Protein AF-A0A3D0ZJN9-F1 (afdb_monomer)

Radius of gyration: 14.79 Å; Cα contacts (8 Å, |Δi|>4): 183; chains: 1; bounding box: 34×34×37 Å

Sequence (118 aa):
SGTGKTSAVAVDLVPGRIGEDAAALAIVR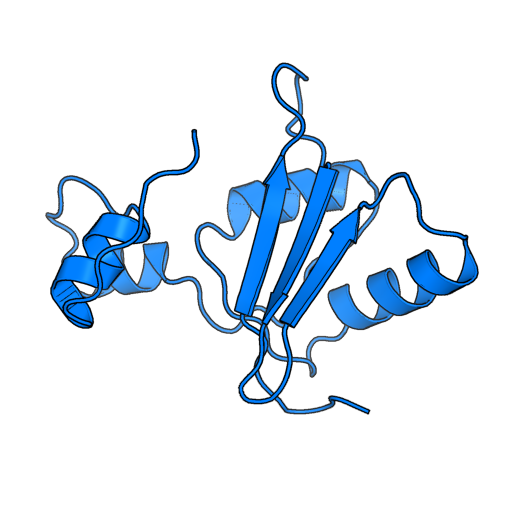DDAAVYIDLAAQDAAAENVLADWLRDENSPKVMHGYKAALKALSGRGLGLEGVVDDTSISGYLIEPDRRTYELAELAQHHLNVAVSPET

Secondary structure (DSSP, 8-state):
--TT--EEEEEEEPTT-TT--EEEEEEE-SS-EEEEETTS--HHHHHHHHHHHH-TTS-EEES-HHHHHHHHHHTT-----EEEEHHHHHHHH-TT-S---HHHHHHHHH----PPP-

pLDDT: mean 91.38, std 11.63, range [42.78, 98.38]

Structure (mmCIF, N/CA/C/O backbone):
data_AF-A0A3D0ZJN9-F1
#
_entry.id   AF-A0A3D0ZJN9-F1
#
loop_
_atom_site.group_PDB
_atom_site.id
_atom_site.type_symbol
_atom_site.label_atom_id
_atom_site.label_alt_id
_atom_site.label_comp_id
_atom_site.label_asym_id
_atom_site.label_entity_id
_atom_site.label_seq_id
_atom_site.pdbx_PDB_ins_code
_atom_site.Cartn_x
_atom_site.Cartn_y
_atom_site.Cartn_z
_atom_site.occupancy
_atom_site.B_iso_or_equiv
_atom_site.auth_seq_id
_atom_site.auth_comp_id
_atom_site.auth_asym_id
_atom_site.auth_atom_id
_atom_site.pdbx_PDB_model_num
ATOM 1 N N . SER A 1 1 ? -16.630 -9.052 7.271 1.00 52.12 1 SER A N 1
ATOM 2 C CA . SER A 1 1 ? -15.424 -9.667 7.858 1.00 52.12 1 SER A CA 1
ATOM 3 C C . SER A 1 1 ? -14.517 -10.078 6.713 1.00 52.12 1 SER A C 1
ATOM 5 O O . SER A 1 1 ? -14.988 -10.754 5.810 1.00 52.12 1 SER A O 1
ATOM 7 N N . GLY A 1 2 ? -13.294 -9.549 6.674 1.00 57.25 2 GLY A N 1
ATOM 8 C CA . GLY A 1 2 ? -12.371 -9.630 5.537 1.00 57.25 2 GLY A CA 1
ATOM 9 C C . GLY A 1 2 ? -11.107 -10.441 5.796 1.00 57.25 2 GLY A C 1
ATOM 10 O O . GLY A 1 2 ? -10.133 -10.281 5.066 1.00 57.25 2 GLY A O 1
ATOM 11 N N . THR A 1 3 ? -11.100 -11.210 6.879 1.00 64.62 3 THR A N 1
ATOM 12 C CA . THR A 1 3 ? -9.929 -11.915 7.395 1.00 64.62 3 THR A CA 1
ATOM 13 C C . THR A 1 3 ? -9.433 -12.934 6.367 1.00 64.62 3 THR A C 1
ATOM 15 O O . THR A 1 3 ? -10.226 -13.706 5.830 1.00 64.62 3 THR A O 1
ATOM 18 N N . GLY A 1 4 ? -8.134 -12.906 6.059 1.00 70.75 4 GLY A N 1
ATOM 19 C CA . GLY A 1 4 ? -7.497 -13.804 5.089 1.00 70.75 4 GLY A CA 1
ATOM 20 C C . GLY A 1 4 ? -7.619 -13.415 3.608 1.00 70.75 4 GLY A C 1
ATOM 21 O O . GLY A 1 4 ? -6.955 -14.036 2.783 1.00 70.75 4 GLY A O 1
ATOM 22 N N . LYS A 1 5 ? -8.407 -12.390 3.240 1.00 85.50 5 LYS A N 1
ATOM 23 C CA . LYS A 1 5 ? -8.411 -11.852 1.867 1.00 85.50 5 LYS A CA 1
ATOM 24 C C . LYS A 1 5 ? -7.327 -10.784 1.700 1.00 85.50 5 LYS A C 1
ATOM 26 O O . LYS A 1 5 ? -7.326 -9.785 2.425 1.00 85.50 5 LYS A O 1
ATOM 31 N N . THR A 1 6 ? -6.463 -10.958 0.702 1.00 95.31 6 THR A N 1
ATOM 32 C CA . THR A 1 6 ? -5.452 -9.960 0.331 1.00 95.31 6 THR A CA 1
ATOM 33 C C . THR A 1 6 ? -6.107 -8.680 -0.161 1.00 95.31 6 THR A C 1
ATOM 35 O O . THR A 1 6 ? -7.026 -8.717 -0.977 1.00 95.31 6 THR A O 1
ATOM 38 N N . SER A 1 7 ? -5.636 -7.546 0.352 1.00 97.56 7 SER A N 1
ATOM 39 C CA . SER A 1 7 ? -6.106 -6.220 -0.050 1.00 97.56 7 SER A CA 1
ATOM 40 C C . SER A 1 7 ? -4.967 -5.456 -0.715 1.00 97.56 7 SER A C 1
ATOM 42 O O . SER A 1 7 ? -3.878 -5.378 -0.149 1.00 97.56 7 SER A O 1
ATOM 44 N N . ALA A 1 8 ? -5.207 -4.882 -1.890 1.00 97.94 8 ALA A N 1
ATOM 45 C CA . ALA A 1 8 ? -4.307 -3.883 -2.448 1.00 97.94 8 ALA A CA 1
ATOM 46 C C . ALA A 1 8 ? -4.552 -2.550 -1.728 1.00 97.94 8 ALA A C 1
ATOM 48 O O . ALA A 1 8 ? -5.706 -2.157 -1.545 1.00 97.94 8 ALA A O 1
ATOM 49 N N . VAL A 1 9 ? -3.485 -1.885 -1.288 1.00 97.94 9 VAL A N 1
ATOM 50 C CA . VAL A 1 9 ? -3.556 -0.644 -0.510 1.00 97.94 9 VAL A CA 1
ATOM 51 C C . VAL A 1 9 ? -2.675 0.422 -1.145 1.00 97.94 9 VAL A C 1
ATOM 53 O O . VAL A 1 9 ? -1.485 0.194 -1.364 1.00 97.94 9 VAL A O 1
ATOM 56 N N . ALA A 1 10 ? -3.256 1.593 -1.389 1.00 96.81 10 ALA A N 1
ATOM 57 C CA . ALA A 1 10 ? -2.535 2.809 -1.748 1.00 96.81 10 ALA A CA 1
ATOM 58 C C . ALA A 1 10 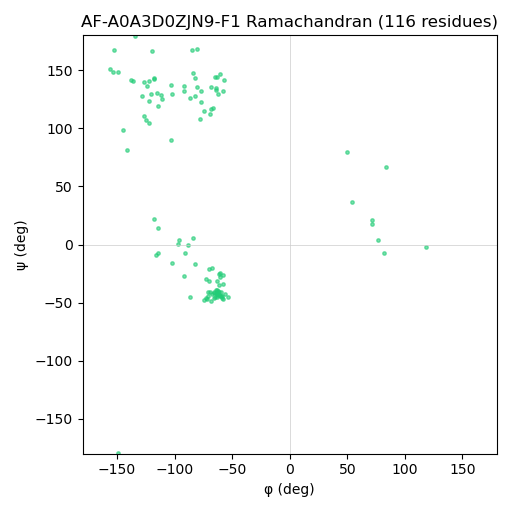? -2.772 3.879 -0.675 1.00 96.81 10 ALA A C 1
ATOM 60 O O . ALA A 1 10 ? -3.865 3.961 -0.110 1.00 96.81 10 ALA A O 1
ATOM 61 N N . VAL A 1 11 ? -1.743 4.676 -0.387 1.00 95.50 11 VAL A N 1
ATOM 62 C CA . VAL A 1 11 ? -1.804 5.797 0.559 1.00 95.50 11 VAL A CA 1
ATOM 63 C C . VAL A 1 11 ? -1.590 7.075 -0.229 1.00 95.50 11 VAL A C 1
ATOM 65 O O . VAL A 1 11 ? -0.531 7.246 -0.828 1.00 95.50 11 VAL A O 1
ATOM 68 N N . ASP A 1 12 ? -2.586 7.953 -0.205 1.00 92.81 12 ASP A N 1
ATOM 69 C CA . ASP A 1 12 ? -2.461 9.289 -0.776 1.00 92.81 12 ASP A CA 1
ATOM 70 C C . ASP A 1 12 ? -1.725 10.197 0.217 1.00 92.81 12 ASP A C 1
ATOM 72 O O . ASP A 1 12 ? -1.994 10.168 1.426 1.00 92.81 12 ASP A O 1
ATOM 76 N N . LEU A 1 13 ? -0.778 10.984 -0.283 1.00 87.50 13 LEU A N 1
ATOM 77 C CA . LEU A 1 13 ? 0.104 11.820 0.525 1.00 87.50 13 LEU A CA 1
ATOM 78 C C . LEU A 1 13 ? -0.344 13.277 0.456 1.00 87.50 13 LEU A C 1
ATOM 80 O O . LEU A 1 13 ? -0.613 13.808 -0.615 1.00 87.50 13 LEU A O 1
ATOM 84 N N . VAL A 1 14 ? -0.338 13.974 1.592 1.00 78.06 14 VAL A N 1
ATOM 85 C CA . VAL A 1 14 ? -0.585 15.419 1.628 1.00 78.06 14 VAL A CA 1
ATOM 86 C C . VAL A 1 14 ? 0.575 16.150 0.930 1.00 78.06 14 VAL A C 1
ATOM 88 O O . VAL A 1 14 ? 1.703 16.123 1.442 1.00 78.06 14 VAL A O 1
ATOM 91 N N . PRO A 1 15 ? 0.337 16.874 -0.182 1.00 67.31 15 PRO A N 1
ATOM 92 C CA . PRO A 1 15 ? 1.401 17.575 -0.893 1.00 67.31 15 PRO A CA 1
ATOM 93 C C . PRO A 1 15 ? 2.015 18.705 -0.052 1.00 67.31 15 PRO A C 1
ATOM 95 O O . PRO A 1 15 ? 1.323 19.422 0.672 1.00 67.31 15 PRO A O 1
ATOM 98 N N . GLY A 1 16 ? 3.329 18.915 -0.175 1.00 64.44 16 GLY A N 1
ATOM 99 C CA . GLY A 1 16 ? 4.006 20.116 0.337 1.00 64.44 16 GLY A CA 1
ATOM 100 C C . GLY A 1 16 ? 4.251 20.186 1.853 1.00 64.44 16 GLY A C 1
ATOM 101 O O . GLY A 1 16 ? 4.777 21.197 2.324 1.00 64.44 16 GLY A O 1
ATOM 102 N N . ARG A 1 17 ? 3.930 19.143 2.633 1.00 60.62 17 ARG A N 1
ATOM 103 C CA . ARG A 1 17 ? 4.334 19.040 4.048 1.00 60.62 17 ARG A CA 1
ATOM 104 C C . ARG A 1 17 ? 5.663 18.301 4.206 1.00 60.62 17 ARG A C 1
ATOM 106 O O . ARG A 1 17 ? 5.874 17.236 3.634 1.00 60.62 17 ARG A O 1
ATOM 113 N N . ILE A 1 18 ? 6.540 18.837 5.057 1.00 54.12 18 ILE A N 1
ATOM 114 C CA . ILE A 1 18 ? 7.729 18.114 5.522 1.00 54.12 18 ILE A CA 1
ATOM 115 C C . ILE A 1 18 ? 7.246 16.964 6.410 1.00 54.12 18 ILE A C 1
ATOM 117 O O . ILE A 1 18 ? 6.647 17.212 7.453 1.00 54.12 18 ILE A O 1
ATOM 121 N N . GLY A 1 19 ? 7.510 15.726 5.991 1.00 60.25 19 GLY A N 1
ATOM 122 C CA . GLY A 1 19 ? 7.168 14.523 6.753 1.00 60.25 19 GLY A CA 1
ATOM 123 C C . GLY A 1 19 ? 6.200 13.558 6.071 1.00 60.25 19 GLY A C 1
ATOM 124 O O . GLY A 1 19 ? 5.988 12.509 6.661 1.00 60.25 19 GLY A O 1
ATOM 125 N N . GLU A 1 20 ? 5.692 13.880 4.866 1.00 66.94 20 GLU A N 1
ATOM 126 C CA . GLU A 1 20 ? 4.760 13.041 4.079 1.00 66.94 20 GLU A CA 1
ATOM 127 C C . GLU A 1 20 ? 3.577 12.575 4.942 1.00 66.94 20 GLU A C 1
ATOM 129 O O . GLU A 1 20 ? 3.598 11.475 5.451 1.00 66.94 20 GLU A O 1
ATOM 134 N N . ASP A 1 21 ? 2.563 13.410 5.182 1.00 86.25 21 ASP A N 1
ATOM 135 C CA . ASP A 1 21 ? 1.392 13.017 5.991 1.00 86.25 21 ASP A CA 1
ATOM 136 C C . ASP A 1 21 ? 0.392 12.229 5.127 1.00 86.25 21 ASP A C 1
ATOM 138 O O . ASP A 1 21 ? 0.217 12.561 3.955 1.00 86.25 21 ASP A O 1
ATOM 142 N N . ALA A 1 22 ? -0.278 11.209 5.669 1.00 93.12 22 ALA A N 1
ATOM 143 C CA . ALA A 1 22 ? -1.291 10.468 4.913 1.00 93.12 22 ALA A CA 1
ATOM 144 C C . ALA A 1 22 ? -2.602 11.275 4.832 1.00 93.12 22 ALA A C 1
ATOM 146 O O . ALA A 1 22 ? -3.188 11.641 5.855 1.00 93.12 22 ALA A O 1
ATOM 147 N N . ALA A 1 23 ? -3.078 11.546 3.618 1.00 93.69 23 ALA A N 1
ATOM 148 C CA . ALA A 1 23 ? -4.354 12.217 3.370 1.00 93.69 23 ALA A CA 1
ATOM 149 C C . ALA A 1 23 ? -5.510 11.210 3.338 1.00 93.69 23 ALA A C 1
ATOM 151 O O . ALA A 1 23 ? -6.552 11.417 3.961 1.00 93.69 23 ALA A O 1
ATOM 152 N N . ALA A 1 24 ? -5.306 10.099 2.633 1.00 95.88 24 ALA A N 1
ATOM 153 C CA . ALA A 1 24 ? -6.326 9.090 2.413 1.00 95.88 24 ALA A CA 1
ATOM 154 C C . ALA A 1 24 ? -5.721 7.698 2.203 1.00 95.88 24 ALA A C 1
ATOM 156 O O . ALA A 1 24 ? -4.521 7.551 1.963 1.00 95.88 24 ALA A O 1
ATOM 157 N N . LEU A 1 25 ? -6.572 6.672 2.258 1.00 97.00 25 LEU A N 1
ATOM 158 C CA . LEU A 1 25 ? -6.245 5.341 1.747 1.00 97.00 25 LEU A CA 1
ATOM 159 C C . LEU A 1 25 ? -7.251 4.902 0.692 1.00 97.00 25 LEU A C 1
ATOM 161 O O . LEU A 1 25 ? -8.458 5.058 0.874 1.00 97.00 25 LEU A O 1
ATOM 165 N N . ALA A 1 26 ? -6.755 4.244 -0.351 1.00 97.81 26 ALA A N 1
ATOM 166 C CA . ALA A 1 26 ? -7.566 3.387 -1.200 1.00 97.81 26 ALA A CA 1
ATOM 167 C C . ALA A 1 26 ? -7.307 1.921 -0.830 1.00 97.81 26 ALA A C 1
ATOM 169 O O . ALA A 1 26 ? -6.156 1.491 -0.752 1.00 97.81 26 ALA A O 1
ATOM 170 N N . ILE A 1 27 ? -8.373 1.153 -0.605 1.00 97.50 27 ILE A N 1
ATOM 171 C CA . ILE A 1 27 ? -8.312 -0.283 -0.315 1.00 97.50 27 ILE A CA 1
ATOM 172 C C . ILE A 1 27 ? -9.145 -1.010 -1.365 1.00 97.50 27 ILE A C 1
ATOM 174 O O . ILE A 1 27 ? -10.335 -0.731 -1.524 1.00 97.50 27 ILE A O 1
ATOM 178 N N . VAL A 1 28 ? -8.524 -1.956 -2.067 1.00 97.19 28 VAL A N 1
ATOM 179 C CA . VAL A 1 28 ? -9.143 -2.699 -3.169 1.00 97.19 28 VAL A CA 1
ATOM 180 C C . VAL A 1 28 ? -9.026 -4.202 -2.941 1.00 97.19 28 VAL A C 1
ATOM 182 O O . VAL A 1 28 ? -8.002 -4.713 -2.481 1.00 97.19 28 VAL A O 1
ATOM 185 N N . ARG A 1 29 ? -10.100 -4.913 -3.275 1.00 94.62 29 ARG A N 1
ATOM 186 C CA . ARG A 1 29 ? -10.229 -6.371 -3.287 1.00 94.62 29 ARG A CA 1
ATOM 187 C C . ARG A 1 29 ? -10.912 -6.823 -4.573 1.00 94.62 29 ARG A C 1
ATOM 189 O O . ARG A 1 29 ? -11.286 -6.011 -5.412 1.00 94.62 29 ARG A O 1
ATOM 196 N N . ASP A 1 30 ? -11.083 -8.132 -4.703 1.00 90.69 30 ASP A N 1
ATOM 197 C CA . ASP A 1 30 ? -11.788 -8.777 -5.811 1.00 90.69 30 ASP A CA 1
ATOM 198 C C . ASP A 1 30 ? -13.246 -8.313 -5.965 1.00 90.69 30 ASP A C 1
ATOM 200 O O . ASP A 1 30 ? -13.751 -8.225 -7.081 1.00 90.69 30 ASP A O 1
ATOM 204 N N . ASP A 1 31 ? -13.916 -8.011 -4.853 1.00 91.94 31 ASP A N 1
ATOM 205 C CA . ASP A 1 31 ? -15.350 -7.716 -4.789 1.00 91.94 31 ASP A CA 1
ATOM 206 C C . ASP A 1 31 ? -15.692 -6.274 -4.381 1.00 91.94 31 ASP A C 1
ATOM 208 O O . ASP A 1 31 ? -16.862 -5.887 -4.424 1.00 91.94 31 ASP A O 1
ATOM 212 N N . ALA A 1 32 ? -14.703 -5.471 -3.982 1.00 94.25 32 ALA A N 1
ATOM 213 C CA . ALA A 1 32 ? -14.937 -4.142 -3.429 1.00 94.25 32 ALA A CA 1
ATOM 214 C C . ALA A 1 32 ? -13.735 -3.206 -3.592 1.00 94.25 32 ALA A C 1
ATOM 216 O O . ALA A 1 32 ? -12.579 -3.624 -3.550 1.00 94.25 32 ALA A O 1
ATOM 217 N N . ALA A 1 33 ? -14.029 -1.912 -3.680 1.00 96.00 33 ALA A N 1
ATOM 218 C CA . ALA A 1 33 ? -13.052 -0.839 -3.577 1.00 96.00 33 ALA A CA 1
ATOM 219 C C . ALA A 1 33 ? -13.613 0.269 -2.683 1.00 96.00 33 ALA A C 1
ATOM 221 O O . ALA A 1 33 ? -14.801 0.589 -2.758 1.00 96.00 33 ALA A O 1
ATOM 222 N N . VAL A 1 34 ? -12.764 0.853 -1.842 1.00 96.62 34 VAL A N 1
ATOM 223 C CA . VAL A 1 34 ? -13.120 1.992 -0.995 1.00 96.62 34 VAL A CA 1
ATOM 224 C C . VAL A 1 34 ? -11.988 3.008 -0.982 1.00 96.62 34 VAL A C 1
ATOM 226 O O . VAL A 1 34 ? -10.816 2.641 -0.952 1.00 96.62 34 VAL A O 1
ATOM 229 N N . TYR A 1 35 ? -12.363 4.283 -0.992 1.00 97.19 35 TYR A N 1
ATOM 230 C CA . TYR A 1 35 ? -11.477 5.411 -0.744 1.00 97.19 35 TYR A CA 1
ATOM 231 C C . TYR A 1 35 ? -11.880 6.060 0.580 1.00 97.19 35 TYR A C 1
ATOM 233 O O . TYR A 1 35 ? -13.061 6.339 0.797 1.00 97.19 35 TYR A O 1
ATOM 241 N N . ILE A 1 36 ? -10.914 6.261 1.470 1.00 97.06 36 ILE A N 1
ATOM 242 C CA . ILE A 1 36 ? -11.124 6.731 2.838 1.00 97.06 36 ILE A CA 1
ATOM 243 C C . ILE A 1 36 ? -10.320 8.012 3.027 1.00 97.06 36 ILE A C 1
ATOM 245 O O . ILE A 1 36 ? -9.105 7.951 3.196 1.00 97.06 36 ILE A O 1
ATOM 249 N N . ASP A 1 37 ? -11.004 9.156 3.036 1.00 96.25 37 ASP A N 1
ATOM 250 C CA . ASP A 1 37 ? -10.430 10.425 3.492 1.00 96.25 37 ASP A CA 1
ATOM 251 C C . ASP A 1 37 ? -10.208 10.354 5.008 1.00 96.25 37 ASP A C 1
ATOM 253 O O . ASP A 1 37 ? -11.171 10.297 5.780 1.00 96.25 37 ASP A O 1
ATOM 257 N N . LEU A 1 38 ? -8.942 10.345 5.433 1.00 94.81 38 LEU A N 1
ATOM 258 C CA . LEU A 1 38 ? -8.561 10.183 6.835 1.00 94.81 38 LEU A CA 1
ATOM 259 C C . LEU A 1 38 ? -8.913 11.395 7.699 1.00 94.81 38 LEU A C 1
ATOM 261 O O . LEU A 1 38 ? -8.974 11.260 8.916 1.00 94.81 38 LEU A O 1
ATOM 265 N N . ALA A 1 39 ? -9.112 12.578 7.116 1.00 92.88 39 ALA A N 1
ATOM 266 C CA . ALA A 1 39 ? -9.505 13.769 7.865 1.00 92.88 39 ALA A CA 1
ATOM 267 C C . ALA A 1 39 ? -11.017 13.821 8.141 1.00 92.88 39 ALA A C 1
ATOM 269 O O . ALA A 1 39 ? -11.455 14.573 9.011 1.00 92.88 39 ALA A O 1
ATOM 270 N N . ALA A 1 40 ? -11.809 13.032 7.409 1.00 95.12 40 ALA A N 1
ATOM 271 C CA . ALA A 1 40 ? -13.266 13.013 7.506 1.00 95.12 40 ALA A CA 1
ATOM 272 C C . ALA A 1 40 ? -13.823 11.893 8.407 1.00 95.12 40 ALA A C 1
ATOM 274 O O . ALA A 1 40 ? -15.043 11.764 8.524 1.00 95.12 40 ALA A O 1
ATOM 275 N N . GLN A 1 41 ? -12.963 11.066 9.012 1.00 96.19 41 GLN A N 1
ATOM 276 C CA . GLN A 1 41 ? -13.393 9.923 9.818 1.00 96.19 41 GLN A CA 1
ATOM 277 C C . GLN A 1 41 ? -13.716 10.320 11.260 1.00 96.19 41 GLN A C 1
ATOM 279 O O . GLN A 1 41 ? -13.106 11.219 11.835 1.00 96.19 41 GLN A O 1
ATOM 284 N N . ASP A 1 42 ? -14.686 9.625 11.854 1.00 96.69 42 ASP A N 1
ATOM 285 C CA . ASP A 1 42 ? -14.910 9.689 13.294 1.00 96.69 42 ASP A CA 1
ATOM 286 C C . ASP A 1 42 ? -14.001 8.702 14.044 1.00 96.69 42 ASP A C 1
ATOM 288 O O . ASP A 1 42 ? -13.400 7.796 13.463 1.00 96.69 42 ASP A O 1
ATOM 292 N N . ALA A 1 43 ? -13.930 8.845 15.369 1.00 94.94 43 ALA A N 1
ATOM 293 C CA . ALA A 1 43 ? -13.060 8.016 16.199 1.00 94.94 43 ALA A CA 1
ATOM 294 C C . ALA A 1 43 ? -13.387 6.510 16.122 1.00 94.94 43 ALA A C 1
ATOM 296 O O . ALA A 1 43 ? -12.509 5.675 16.333 1.00 94.94 43 ALA A O 1
ATOM 297 N N . ALA A 1 44 ? -14.641 6.132 15.853 1.00 96.44 44 ALA A N 1
ATOM 298 C CA . ALA A 1 44 ? -15.012 4.724 15.755 1.00 96.44 44 ALA A CA 1
ATOM 299 C C . ALA A 1 44 ? -14.470 4.113 14.455 1.00 96.44 44 ALA A C 1
ATOM 301 O O . ALA A 1 44 ? -13.864 3.041 14.490 1.00 96.44 44 ALA A O 1
ATOM 302 N N . ALA A 1 45 ? -14.637 4.813 13.333 1.00 95.50 45 ALA A N 1
ATOM 303 C CA . ALA A 1 45 ? -14.088 4.420 12.042 1.00 95.50 45 ALA A CA 1
ATOM 304 C C . ALA A 1 45 ? -12.552 4.403 12.059 1.00 95.50 45 ALA A C 1
ATOM 306 O O . ALA A 1 45 ? -11.946 3.442 11.579 1.00 95.50 45 ALA A O 1
ATOM 307 N N . GLU A 1 46 ? -11.921 5.410 12.671 1.00 94.81 46 GLU A N 1
ATOM 308 C CA . GLU A 1 46 ? -10.464 5.470 12.821 1.00 94.81 46 GLU A CA 1
ATOM 309 C C . GLU A 1 46 ? -9.912 4.273 13.598 1.00 94.81 46 GLU A C 1
ATOM 311 O O . GLU A 1 46 ? -8.934 3.670 13.160 1.00 94.81 46 GLU A O 1
ATOM 316 N N . ASN A 1 47 ? -10.548 3.875 14.705 1.00 96.62 47 ASN A N 1
ATOM 317 C CA . ASN A 1 47 ? -10.107 2.713 15.481 1.00 96.62 47 ASN A CA 1
ATOM 318 C C . ASN A 1 47 ? -10.210 1.411 14.676 1.00 96.62 47 ASN A C 1
ATOM 320 O O . ASN A 1 47 ? -9.266 0.627 14.660 1.00 96.62 47 ASN A O 1
ATOM 324 N N . VAL A 1 48 ? -11.313 1.203 13.946 1.00 96.94 48 VAL A N 1
ATOM 325 C CA . VAL A 1 48 ? -11.480 0.014 13.089 1.00 96.94 48 VAL A CA 1
ATOM 326 C C . VAL A 1 48 ? -10.407 -0.039 12.002 1.00 96.94 48 VAL A C 1
ATOM 328 O O . VAL A 1 48 ? -9.832 -1.098 11.742 1.00 96.94 48 VAL A O 1
ATOM 331 N N . LEU A 1 49 ? -10.121 1.101 11.370 1.00 96.50 49 LEU A N 1
ATOM 332 C CA . LEU A 1 49 ? -9.068 1.199 10.368 1.00 96.50 49 LEU A CA 1
ATOM 333 C C . LEU A 1 49 ? -7.687 0.939 10.983 1.00 96.50 49 LEU A C 1
ATOM 335 O O . LEU A 1 49 ? -6.897 0.188 10.415 1.00 96.50 49 LEU A O 1
ATOM 339 N N . ALA A 1 50 ? -7.404 1.529 12.143 1.00 97.56 50 ALA A N 1
ATOM 340 C CA . ALA A 1 50 ? -6.138 1.382 12.848 1.00 97.56 50 ALA A CA 1
ATOM 341 C C . ALA A 1 50 ? -5.878 -0.066 13.291 1.00 97.56 50 ALA A C 1
ATOM 343 O O . ALA A 1 50 ? -4.746 -0.540 13.175 1.00 97.56 50 ALA A O 1
ATOM 344 N N . ASP A 1 51 ? -6.911 -0.771 13.754 1.00 97.81 51 ASP A N 1
ATOM 345 C CA . ASP A 1 51 ? -6.834 -2.187 14.115 1.00 97.81 51 ASP A CA 1
ATOM 346 C C . ASP A 1 51 ? -6.556 -3.051 12.880 1.00 97.81 51 ASP A C 1
ATOM 348 O O . ASP A 1 51 ? -5.654 -3.887 12.892 1.00 97.81 51 ASP A O 1
ATOM 352 N N . TRP A 1 52 ? -7.266 -2.810 11.773 1.00 97.00 52 TRP A N 1
ATOM 353 C CA . TRP A 1 52 ? -7.044 -3.546 10.526 1.00 97.00 52 TRP A CA 1
ATOM 354 C C . TRP A 1 52 ? -5.652 -3.298 9.925 1.00 97.00 52 TRP A C 1
ATOM 356 O O . TRP A 1 52 ? -5.004 -4.222 9.421 1.00 97.00 52 TRP A O 1
ATOM 366 N N . LEU A 1 53 ? -5.166 -2.056 9.995 1.00 97.50 53 LEU A N 1
ATOM 367 C CA . LEU A 1 53 ? -3.829 -1.699 9.534 1.00 97.50 53 LEU A CA 1
ATOM 368 C C . LEU A 1 53 ? -2.725 -2.413 10.332 1.00 97.50 53 LEU A C 1
ATOM 370 O O . LEU A 1 53 ? -1.688 -2.731 9.755 1.00 97.50 53 LEU A O 1
ATOM 374 N N . ARG A 1 54 ? -2.958 -2.708 11.618 1.00 97.62 54 ARG A N 1
ATOM 375 C CA . ARG A 1 54 ? -2.026 -3.429 12.507 1.00 97.62 54 ARG A CA 1
ATOM 376 C C . ARG A 1 54 ? -2.209 -4.948 12.525 1.00 97.62 54 ARG A C 1
ATOM 378 O O . ARG A 1 54 ? -1.403 -5.642 13.135 1.00 97.62 54 ARG A O 1
ATOM 385 N N . ASP A 1 55 ? -3.245 -5.476 11.883 1.00 97.06 55 ASP A N 1
ATOM 386 C CA . ASP A 1 55 ? -3.478 -6.917 11.837 1.00 97.06 55 ASP A CA 1
ATOM 387 C C . ASP A 1 55 ? -2.547 -7.602 10.821 1.00 97.06 55 ASP A C 1
ATOM 389 O O . ASP A 1 55 ? -2.746 -7.50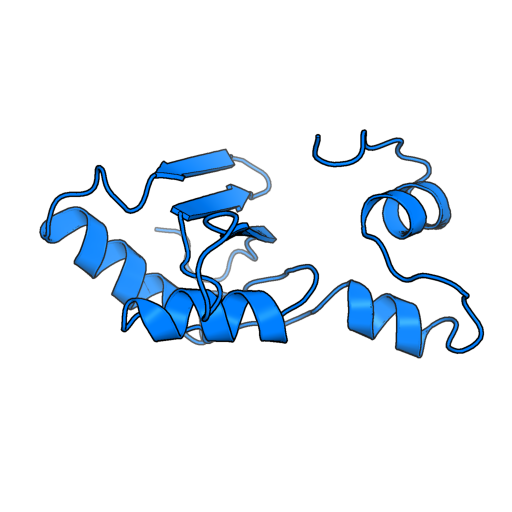3 9.605 1.00 97.06 55 ASP A O 1
ATOM 393 N N . GLU A 1 56 ? -1.559 -8.339 11.334 1.00 96.44 56 GLU A N 1
ATOM 394 C CA . GLU A 1 56 ? -0.631 -9.178 10.560 1.00 96.44 56 GLU A CA 1
ATOM 395 C C . GLU A 1 56 ? -1.342 -10.290 9.765 1.00 96.44 56 GLU A C 1
ATOM 397 O O . GLU A 1 56 ? -0.839 -10.729 8.733 1.00 96.44 56 GLU A O 1
ATOM 402 N N . ASN A 1 57 ? -2.536 -10.720 10.196 1.00 95.75 57 ASN A N 1
ATOM 403 C CA . ASN A 1 57 ? -3.322 -11.766 9.526 1.00 95.75 57 ASN A CA 1
ATOM 404 C C . ASN A 1 57 ? -4.248 -11.218 8.431 1.00 95.75 57 ASN A C 1
ATOM 406 O O . ASN A 1 57 ? -4.974 -11.977 7.778 1.00 95.75 57 ASN A O 1
ATOM 410 N N . SER A 1 58 ? -4.241 -9.902 8.228 1.00 95.88 58 SER A N 1
ATOM 411 C CA . SER A 1 58 ? -4.943 -9.233 7.142 1.00 95.88 58 SER A CA 1
ATOM 412 C C . SER A 1 58 ? -3.927 -8.853 6.059 1.00 95.88 58 SER A C 1
ATOM 414 O O . SER A 1 58 ? -3.376 -7.754 6.130 1.00 95.8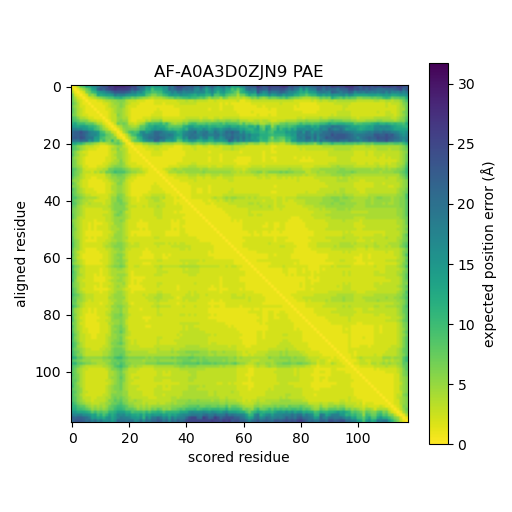8 58 SER A O 1
ATOM 416 N N . PRO A 1 59 ? -3.655 -9.727 5.067 1.00 97.06 59 PRO A N 1
ATOM 417 C CA . PRO A 1 59 ? -2.593 -9.511 4.090 1.00 97.06 59 PRO A CA 1
ATOM 418 C C . PRO A 1 59 ? -2.842 -8.277 3.217 1.00 97.06 59 PRO A C 1
ATOM 420 O O . PRO A 1 59 ? -3.940 -8.070 2.688 1.00 97.06 59 PRO A O 1
ATOM 423 N N . LYS A 1 60 ? -1.794 -7.473 3.044 1.00 98.19 60 LYS A N 1
ATOM 424 C CA . LYS A 1 60 ? -1.793 -6.226 2.276 1.00 98.19 60 LYS A CA 1
ATOM 425 C C . LYS A 1 60 ? -0.716 -6.287 1.199 1.00 98.19 60 LYS A C 1
ATOM 427 O O . LYS A 1 60 ? 0.401 -6.723 1.460 1.00 98.19 60 LYS A O 1
ATOM 432 N N . VAL A 1 61 ? -1.055 -5.848 -0.002 1.00 98.38 61 VAL A N 1
ATOM 433 C CA . VAL A 1 61 ? -0.113 -5.652 -1.109 1.00 98.38 61 VAL A CA 1
ATOM 434 C C . VAL A 1 61 ? -0.117 -4.182 -1.463 1.00 98.38 61 VAL A C 1
ATOM 436 O O . VAL A 1 61 ? -1.166 -3.538 -1.427 1.00 98.38 61 VAL A O 1
ATOM 439 N N . MET A 1 62 ? 1.042 -3.642 -1.803 1.00 97.44 62 MET A N 1
ATOM 440 C CA . MET A 1 62 ? 1.159 -2.226 -2.119 1.00 97.44 62 MET A CA 1
ATOM 441 C C . MET A 1 62 ? 2.256 -1.939 -3.137 1.00 97.44 62 MET A C 1
ATOM 443 O O . MET A 1 62 ? 2.920 -2.840 -3.652 1.00 97.44 62 MET A O 1
ATOM 447 N N . HIS A 1 63 ? 2.414 -0.660 -3.446 1.00 97.38 63 HIS A N 1
ATOM 448 C CA . HIS A 1 63 ? 3.486 -0.135 -4.268 1.00 97.38 63 HIS A CA 1
ATOM 449 C C . HIS A 1 63 ? 4.208 0.952 -3.468 1.00 97.38 63 HIS A C 1
ATOM 451 O O . HIS A 1 63 ? 3.636 2.010 -3.225 1.00 97.38 63 HIS A O 1
ATOM 457 N N . GLY A 1 64 ? 5.423 0.675 -2.990 1.00 94.56 64 GLY A N 1
ATOM 458 C CA . GLY A 1 64 ? 6.191 1.628 -2.183 1.00 94.56 64 GLY A CA 1
ATOM 459 C C . GLY A 1 64 ? 5.837 1.625 -0.689 1.00 94.56 64 GLY A C 1
ATOM 460 O O . GLY A 1 64 ? 5.382 2.624 -0.129 1.00 94.56 64 GLY A O 1
ATOM 461 N N . TYR A 1 65 ? 6.132 0.523 0.001 1.00 95.75 65 TYR A N 1
ATOM 462 C CA . TYR A 1 65 ? 5.880 0.321 1.433 1.00 95.75 65 TYR A CA 1
ATOM 463 C C . TYR A 1 65 ? 6.469 1.419 2.320 1.00 95.75 65 TYR A C 1
ATOM 465 O O . TYR A 1 65 ? 5.807 1.924 3.222 1.00 95.75 65 TYR A O 1
ATOM 473 N N . LYS A 1 66 ? 7.720 1.819 2.072 1.00 93.25 66 LYS A N 1
ATOM 474 C CA . LYS A 1 66 ? 8.448 2.735 2.963 1.0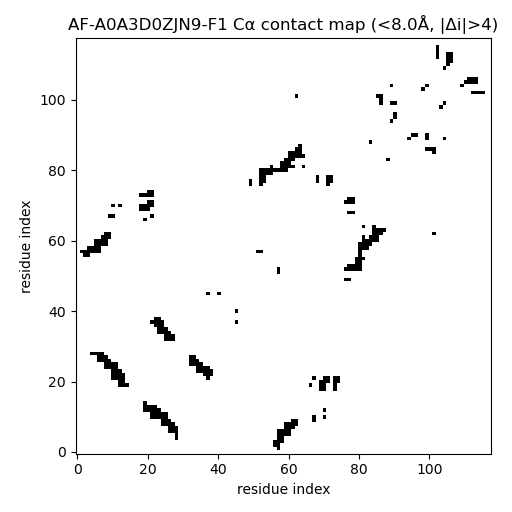0 93.25 66 LYS A CA 1
ATOM 475 C C . LYS A 1 66 ? 7.805 4.122 3.057 1.00 93.25 66 LYS A C 1
ATOM 477 O O . LYS A 1 66 ? 7.795 4.694 4.146 1.00 93.25 66 LYS A O 1
ATOM 482 N N . ALA A 1 67 ? 7.331 4.668 1.938 1.00 92.12 67 ALA A N 1
ATOM 483 C CA . ALA A 1 67 ? 6.687 5.982 1.911 1.00 92.12 67 ALA A CA 1
ATOM 484 C C . ALA A 1 67 ? 5.340 5.925 2.644 1.00 92.12 67 ALA A C 1
ATOM 486 O O . ALA A 1 67 ? 5.104 6.685 3.580 1.00 92.12 67 ALA A O 1
ATOM 487 N N . ALA A 1 68 ? 4.520 4.925 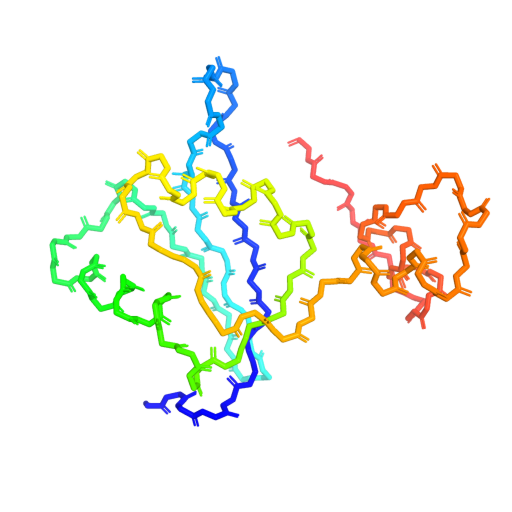2.320 1.00 94.31 68 ALA A N 1
ATOM 488 C CA . ALA A 1 68 ? 3.246 4.688 2.986 1.00 94.31 68 ALA A CA 1
ATOM 489 C C . ALA A 1 68 ? 3.390 4.446 4.501 1.00 94.31 68 ALA A C 1
ATOM 491 O O . ALA A 1 68 ? 2.653 5.037 5.288 1.00 94.31 68 ALA A O 1
ATOM 492 N N . LEU A 1 69 ? 4.365 3.635 4.933 1.00 95.31 69 LEU A N 1
ATOM 493 C CA . LEU A 1 69 ? 4.638 3.392 6.352 1.00 95.31 69 LEU A CA 1
ATOM 494 C C . LEU A 1 69 ? 4.966 4.695 7.083 1.00 95.31 69 LEU A C 1
ATOM 496 O O . LEU A 1 69 ? 4.437 4.936 8.167 1.00 95.31 69 LEU A O 1
ATOM 500 N N . LYS A 1 70 ? 5.835 5.536 6.509 1.00 93.50 70 LYS A N 1
ATOM 501 C CA . LYS A 1 70 ? 6.186 6.834 7.098 1.00 93.50 70 LYS A CA 1
ATOM 502 C C . LYS A 1 70 ? 4.964 7.734 7.229 1.00 93.50 70 LYS A C 1
ATOM 504 O O . LYS A 1 70 ? 4.770 8.314 8.296 1.00 93.50 70 LYS A O 1
ATOM 509 N N . ALA A 1 71 ? 4.137 7.786 6.191 1.00 93.75 71 ALA A N 1
ATOM 510 C CA . ALA A 1 71 ? 2.970 8.649 6.170 1.00 93.75 71 ALA A CA 1
ATOM 511 C C . ALA A 1 71 ? 1.890 8.244 7.165 1.00 93.75 71 ALA A C 1
ATOM 513 O O . ALA A 1 71 ? 1.368 9.078 7.905 1.00 93.75 71 ALA A O 1
ATOM 514 N N . LEU A 1 72 ? 1.623 6.944 7.267 1.00 94.62 72 LEU A N 1
ATOM 515 C CA . LEU A 1 72 ? 0.729 6.404 8.285 1.00 94.62 72 LEU A CA 1
ATOM 516 C C . LEU A 1 72 ? 1.306 6.598 9.695 1.00 94.62 72 LEU A C 1
ATOM 518 O O . LEU A 1 72 ? 0.588 7.032 10.599 1.00 94.62 72 LEU A O 1
ATOM 522 N N . SER A 1 73 ? 2.614 6.386 9.874 1.00 93.50 73 SER A N 1
ATOM 523 C CA . SER A 1 73 ? 3.290 6.596 11.163 1.00 93.50 73 SER A CA 1
ATOM 524 C C . SER A 1 73 ? 3.212 8.050 11.629 1.00 93.50 73 SER A C 1
ATOM 526 O O . SER A 1 73 ? 3.058 8.294 12.825 1.00 93.50 73 SER A O 1
ATOM 528 N N . GLY A 1 74 ? 3.253 9.016 10.704 1.00 90.50 74 GLY A N 1
ATOM 529 C CA . GLY A 1 74 ? 3.049 10.438 10.994 1.00 90.50 74 GLY A CA 1
ATOM 530 C C . GLY A 1 74 ? 1.697 10.741 11.653 1.00 90.50 74 GLY A C 1
ATOM 531 O O . GLY A 1 74 ? 1.599 11.675 12.448 1.00 90.50 74 GLY A O 1
ATOM 532 N N . ARG A 1 75 ? 0.686 9.897 11.408 1.00 90.50 75 ARG A N 1
ATOM 533 C CA . ARG A 1 75 ? -0.649 9.955 12.030 1.00 90.50 75 ARG A CA 1
ATOM 534 C C . ARG A 1 75 ? -0.814 9.032 13.236 1.00 90.50 75 ARG A C 1
ATOM 536 O O . ARG A 1 75 ? -1.913 8.905 13.766 1.00 90.50 75 ARG A O 1
ATOM 543 N N . GLY A 1 76 ? 0.244 8.341 13.657 1.00 92.50 76 GLY A N 1
ATOM 544 C CA . GLY A 1 76 ? 0.164 7.318 14.700 1.00 92.50 76 GLY A CA 1
ATOM 545 C C . GLY A 1 76 ? -0.546 6.032 14.257 1.00 92.50 76 GLY A C 1
ATOM 546 O O . GLY A 1 76 ? -0.952 5.237 15.109 1.00 92.50 76 GLY A O 1
ATOM 547 N N . LEU A 1 77 ? -0.693 5.799 12.949 1.00 95.00 77 LEU A N 1
ATOM 548 C CA . LEU A 1 77 ? -1.211 4.554 12.384 1.00 95.00 77 LEU A CA 1
ATOM 549 C C . LEU A 1 77 ? -0.045 3.599 12.089 1.00 95.00 77 LEU A C 1
ATOM 551 O O . LEU A 1 77 ? 0.964 3.995 11.511 1.00 95.00 77 LEU A O 1
ATOM 555 N N . GLY A 1 78 ? -0.171 2.339 12.513 1.00 96.25 78 GLY A N 1
ATOM 556 C CA . GLY A 1 78 ? 0.784 1.284 12.153 1.00 96.25 78 GLY A CA 1
ATOM 557 C C . GLY A 1 78 ? 0.499 0.729 10.758 1.00 96.25 78 GLY A C 1
ATOM 558 O O . GLY A 1 78 ? -0.561 1.001 10.202 1.00 96.25 78 GLY A O 1
ATOM 559 N N . LEU A 1 79 ? 1.419 -0.061 10.204 1.00 97.44 79 LEU A N 1
ATOM 560 C CA . LEU A 1 79 ? 1.198 -0.786 8.953 1.00 97.44 79 LEU A CA 1
ATOM 561 C C . LEU A 1 79 ? 1.902 -2.145 9.011 1.00 97.44 79 LEU A C 1
ATOM 563 O O . LEU A 1 79 ? 3.102 -2.243 8.758 1.00 97.44 79 LEU A O 1
ATOM 567 N N . GLU A 1 80 ? 1.118 -3.173 9.319 1.00 97.75 80 GLU A N 1
ATOM 568 C CA . GLU A 1 80 ? 1.547 -4.565 9.452 1.00 97.75 80 GLU A CA 1
ATOM 569 C C . GLU A 1 80 ? 0.809 -5.470 8.457 1.00 97.75 80 GLU A C 1
ATOM 571 O O . GLU A 1 80 ? -0.198 -5.089 7.848 1.00 97.75 80 GLU A O 1
ATOM 576 N N . GLY A 1 81 ? 1.308 -6.695 8.282 1.00 97.00 81 GLY A N 1
ATOM 577 C CA . GLY A 1 81 ? 0.708 -7.672 7.367 1.00 97.00 81 GLY A CA 1
ATOM 578 C C . GLY A 1 81 ? 0.908 -7.339 5.886 1.00 97.00 81 GLY A C 1
ATOM 579 O O . GLY A 1 81 ? 0.146 -7.814 5.046 1.00 97.00 81 GLY A O 1
ATOM 580 N N . VAL A 1 82 ? 1.903 -6.514 5.542 1.00 98.12 82 VAL A N 1
ATOM 581 C CA . VAL A 1 82 ? 2.300 -6.294 4.144 1.00 98.12 82 VAL A CA 1
ATOM 582 C C . VAL A 1 82 ? 3.062 -7.519 3.653 1.00 98.12 82 VAL A C 1
ATOM 584 O O . VAL A 1 82 ? 4.134 -7.836 4.161 1.00 98.12 82 VAL A O 1
ATOM 587 N N . VAL A 1 83 ? 2.484 -8.224 2.683 1.00 97.94 83 VAL A N 1
ATOM 588 C CA . VAL A 1 83 ? 3.007 -9.496 2.161 1.00 97.94 83 VAL A CA 1
ATOM 589 C C . VAL A 1 83 ? 3.718 -9.346 0.818 1.00 97.94 83 VAL A C 1
ATOM 591 O O . VAL A 1 83 ? 4.446 -10.251 0.425 1.00 97.94 83 VAL A O 1
ATOM 594 N N . ASP A 1 84 ? 3.519 -8.222 0.124 1.00 98.19 84 ASP A N 1
ATOM 595 C CA . ASP A 1 84 ? 4.236 -7.886 -1.107 1.00 98.19 84 ASP A CA 1
ATOM 596 C C . ASP A 1 84 ? 4.305 -6.364 -1.319 1.00 98.19 84 ASP A C 1
ATOM 598 O O . ASP A 1 84 ? 3.387 -5.615 -0.964 1.00 98.19 84 ASP A O 1
ATOM 602 N N . ASP A 1 85 ? 5.393 -5.931 -1.946 1.00 98.38 85 ASP A N 1
ATOM 603 C CA . ASP A 1 85 ? 5.585 -4.591 -2.484 1.00 98.38 85 ASP A CA 1
ATOM 604 C C . ASP A 1 85 ? 5.977 -4.740 -3.952 1.00 98.38 85 ASP A C 1
ATOM 606 O O . ASP A 1 85 ? 7.074 -5.189 -4.286 1.00 98.38 85 ASP A O 1
ATOM 610 N N . THR A 1 86 ? 5.075 -4.334 -4.838 1.00 97.81 86 THR A N 1
ATOM 611 C CA . THR A 1 86 ? 5.245 -4.498 -6.285 1.00 97.81 86 THR A CA 1
ATOM 612 C C . THR A 1 86 ? 6.460 -3.751 -6.840 1.00 97.81 86 THR A C 1
ATOM 614 O O . THR A 1 86 ? 7.026 -4.197 -7.837 1.00 97.81 86 THR A O 1
ATOM 617 N N . SER A 1 87 ? 6.922 -2.677 -6.188 1.00 97.69 87 SER A N 1
ATOM 618 C CA . SER A 1 87 ? 8.168 -1.996 -6.570 1.00 97.69 87 SER A CA 1
ATOM 619 C C . SER A 1 87 ? 9.401 -2.863 -6.275 1.00 97.69 87 SER A C 1
ATOM 621 O O . SER A 1 87 ? 10.300 -2.979 -7.109 1.00 97.69 87 SER A O 1
ATOM 623 N N . ILE A 1 88 ? 9.411 -3.548 -5.125 1.00 98.06 88 ILE A N 1
ATOM 624 C CA . ILE A 1 88 ? 10.474 -4.478 -4.726 1.00 98.06 88 ILE A CA 1
ATOM 625 C C . ILE A 1 88 ? 10.417 -5.735 -5.589 1.00 98.06 88 ILE A C 1
ATOM 627 O O . ILE A 1 88 ? 11.450 -6.181 -6.082 1.00 98.06 88 ILE A O 1
ATOM 631 N N . SER A 1 89 ? 9.226 -6.286 -5.819 1.00 98.12 89 SER A N 1
ATOM 632 C CA . SER A 1 89 ? 9.049 -7.439 -6.701 1.00 98.12 89 SER A CA 1
ATOM 633 C C . SER A 1 89 ? 9.518 -7.132 -8.127 1.00 98.12 89 SER A C 1
ATOM 635 O O . SER A 1 89 ? 10.242 -7.937 -8.710 1.00 98.12 89 SER A O 1
ATOM 637 N N . GLY A 1 90 ? 9.227 -5.937 -8.655 1.00 97.62 90 GLY A N 1
ATOM 638 C CA . GLY A 1 90 ? 9.795 -5.462 -9.920 1.00 97.62 90 GLY A CA 1
ATOM 639 C C . GLY A 1 90 ? 11.328 -5.423 -9.908 1.00 97.62 90 GLY A C 1
ATOM 640 O O . GLY A 1 90 ? 11.957 -5.945 -10.828 1.00 97.62 90 GLY A O 1
ATOM 641 N N . TYR A 1 91 ? 11.933 -4.876 -8.847 1.00 97.56 91 TYR A N 1
ATOM 642 C CA . TYR A 1 91 ? 13.393 -4.834 -8.677 1.00 97.56 91 TYR A CA 1
ATOM 643 C C . TYR A 1 91 ? 14.032 -6.225 -8.617 1.00 97.56 91 TYR A C 1
ATOM 645 O O . TYR A 1 91 ? 15.084 -6.449 -9.208 1.00 97.56 91 TYR A O 1
ATOM 653 N N . LEU A 1 92 ? 13.405 -7.180 -7.930 1.00 98.00 92 LEU A N 1
ATOM 654 C CA . LEU A 1 92 ? 13.927 -8.543 -7.830 1.00 98.00 92 LEU A CA 1
ATOM 655 C C . LEU A 1 92 ? 13.844 -9.307 -9.159 1.00 98.00 92 LEU A C 1
ATOM 657 O O . LEU A 1 92 ? 14.698 -10.153 -9.420 1.00 98.00 92 LEU A O 1
ATOM 661 N N . ILE A 1 93 ? 12.834 -9.022 -9.987 1.00 97.25 93 ILE A N 1
ATOM 662 C CA . ILE A 1 93 ? 12.662 -9.644 -11.308 1.00 97.25 93 ILE A CA 1
ATOM 663 C C . ILE A 1 93 ? 13.664 -9.074 -12.319 1.00 97.25 93 ILE A C 1
ATOM 665 O O . ILE A 1 93 ? 14.298 -9.836 -13.048 1.00 97.25 93 ILE A O 1
ATOM 669 N N . GLU A 1 94 ? 13.802 -7.748 -12.380 1.00 97.00 94 GLU A N 1
ATOM 670 C CA . GLU A 1 94 ? 14.655 -7.061 -13.354 1.00 97.00 94 GLU A CA 1
ATOM 671 C C . GLU A 1 94 ? 15.373 -5.862 -12.701 1.00 97.00 94 GLU A C 1
ATOM 673 O O . GLU A 1 94 ? 14.931 -4.723 -12.860 1.00 97.00 94 GLU A O 1
ATOM 678 N N . PRO A 1 95 ? 16.492 -6.086 -11.983 1.00 96.94 95 PRO A N 1
ATOM 679 C CA . PRO A 1 95 ? 17.147 -5.060 -11.160 1.00 96.94 95 PRO A CA 1
ATOM 680 C C . PRO A 1 95 ? 17.771 -3.906 -11.961 1.00 96.94 95 PRO A C 1
ATOM 682 O O . PRO A 1 95 ? 17.989 -2.824 -11.411 1.00 96.94 95 PRO A O 1
ATOM 685 N N . ASP A 1 96 ? 18.031 -4.115 -13.255 1.00 97.12 96 ASP A N 1
ATOM 686 C CA . ASP A 1 96 ? 18.648 -3.132 -14.157 1.00 97.12 96 ASP A CA 1
ATOM 687 C C . ASP A 1 96 ? 17.634 -2.139 -14.763 1.00 97.12 96 ASP A C 1
ATOM 689 O O . ASP A 1 96 ? 17.981 -1.311 -15.616 1.00 97.12 96 ASP A O 1
ATOM 693 N N . ARG A 1 97 ? 16.364 -2.189 -14.336 1.00 95.31 97 ARG A N 1
ATOM 694 C CA . ARG A 1 97 ? 15.336 -1.242 -14.779 1.00 95.31 97 ARG A CA 1
ATOM 695 C C . ARG A 1 97 ? 15.646 0.188 -14.360 1.00 95.31 97 ARG A C 1
ATOM 697 O O . ARG A 1 97 ? 16.106 0.473 -13.258 1.00 95.31 97 ARG A O 1
ATOM 704 N N . ARG A 1 98 ? 15.282 1.123 -1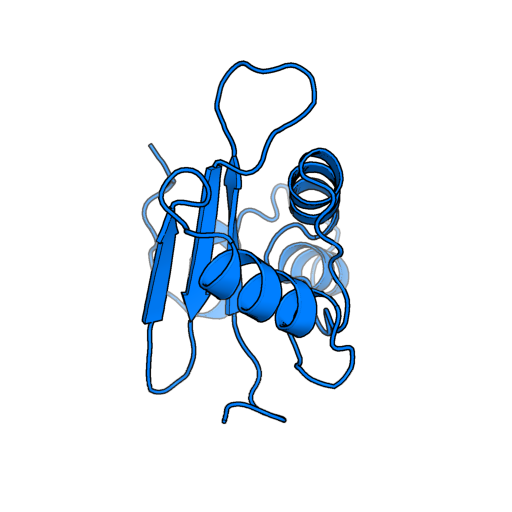5.244 1.00 94.38 98 ARG A N 1
ATOM 705 C CA . ARG A 1 98 ? 15.388 2.570 -14.985 1.00 94.38 98 ARG A CA 1
ATOM 706 C C . ARG A 1 98 ? 14.348 3.084 -13.996 1.00 94.38 98 ARG A C 1
ATOM 708 O O . ARG A 1 98 ? 14.592 4.092 -13.344 1.00 94.38 98 ARG A O 1
ATOM 715 N N . THR A 1 99 ? 13.184 2.445 -13.952 1.00 94.12 99 THR A N 1
ATOM 716 C CA . THR A 1 99 ? 12.060 2.846 -13.112 1.00 94.12 99 THR A CA 1
ATOM 717 C C . THR A 1 99 ? 11.246 1.630 -12.691 1.00 94.12 99 THR A C 1
ATOM 719 O O . THR A 1 99 ? 11.137 0.656 -13.444 1.00 94.12 99 THR A O 1
ATOM 722 N N . TYR A 1 100 ? 10.671 1.728 -11.497 1.00 96.19 100 TYR A N 1
ATOM 723 C CA . TYR A 1 100 ? 9.742 0.762 -10.929 1.00 96.19 100 TYR A CA 1
ATOM 724 C C . TYR A 1 100 ? 8.375 1.389 -10.669 1.00 96.19 100 TYR A C 1
ATOM 726 O O . TYR A 1 100 ? 7.654 0.858 -9.846 1.00 96.19 100 TYR A O 1
ATOM 734 N N . GLU A 1 101 ? 8.013 2.489 -11.340 1.00 94.94 101 GLU A N 1
ATOM 735 C CA . GLU A 1 101 ? 6.681 3.092 -11.204 1.00 94.94 101 GLU A CA 1
ATOM 736 C C . GLU A 1 101 ? 5.562 2.094 -11.541 1.00 94.94 101 GLU A C 1
ATOM 738 O O . GLU A 1 101 ? 5.656 1.324 -12.504 1.00 94.94 101 GLU A O 1
ATOM 743 N N . LEU A 1 102 ? 4.464 2.149 -10.782 1.00 95.00 102 LEU A N 1
ATOM 744 C CA . LEU A 1 102 ? 3.353 1.202 -10.904 1.00 95.00 102 LEU A CA 1
ATOM 745 C C . LEU A 1 102 ? 2.774 1.147 -12.322 1.00 95.00 102 LEU A C 1
ATOM 747 O O . LEU A 1 102 ? 2.512 0.056 -12.824 1.00 95.00 102 LEU A O 1
ATOM 751 N N . ALA A 1 103 ? 2.599 2.298 -12.980 1.00 94.69 103 ALA A N 1
ATOM 752 C CA . ALA A 1 103 ? 2.054 2.366 -14.338 1.00 94.69 103 ALA A CA 1
ATOM 753 C C . ALA A 1 103 ? 2.945 1.635 -15.361 1.00 94.69 103 ALA A C 1
ATOM 7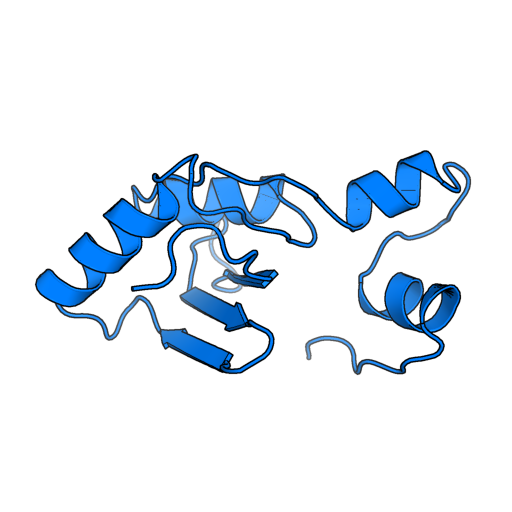55 O O . ALA A 1 103 ? 2.445 0.908 -16.220 1.00 94.69 103 AL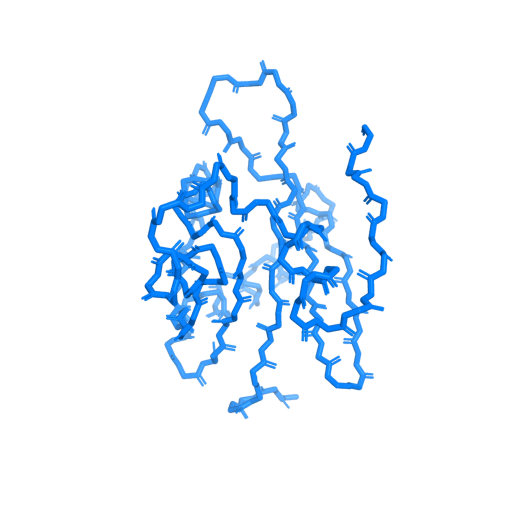A A O 1
ATOM 756 N N . GLU A 1 104 ? 4.267 1.763 -15.230 1.00 94.50 104 GLU A N 1
ATOM 757 C CA . GLU A 1 104 ? 5.241 1.100 -16.102 1.00 94.50 104 GLU A CA 1
ATOM 758 C C . GLU A 1 104 ? 5.291 -0.413 -15.841 1.00 94.50 104 GLU A C 1
ATOM 760 O O . GLU A 1 104 ? 5.340 -1.212 -16.782 1.00 94.50 104 GLU A O 1
ATOM 765 N N . LEU A 1 105 ? 5.231 -0.830 -14.569 1.00 96.00 105 LEU A N 1
ATOM 766 C CA . LEU A 1 105 ? 5.160 -2.249 -14.207 1.00 96.00 105 LEU A CA 1
ATOM 767 C C . LEU A 1 105 ? 3.843 -2.889 -14.671 1.00 96.00 105 LEU A C 1
ATOM 769 O O . LEU A 1 105 ? 3.862 -3.995 -15.215 1.00 96.00 105 LEU A O 1
ATOM 773 N N . ALA A 1 106 ? 2.712 -2.195 -14.519 1.00 96.06 106 ALA A N 1
ATOM 774 C CA . ALA A 1 106 ? 1.403 -2.661 -14.974 1.00 96.06 106 ALA A CA 1
ATOM 775 C C . ALA A 1 106 ? 1.358 -2.813 -16.500 1.00 96.06 106 ALA A C 1
ATOM 777 O O . ALA A 1 106 ? 0.923 -3.849 -17.009 1.00 96.06 106 ALA A O 1
ATOM 778 N N . GLN A 1 107 ? 1.876 -1.833 -17.243 1.00 95.44 107 GLN A N 1
ATOM 779 C CA . GLN A 1 107 ? 1.944 -1.927 -18.697 1.00 95.44 107 GLN A CA 1
ATOM 780 C C . GLN A 1 107 ? 2.854 -3.077 -19.142 1.00 95.44 107 GLN A C 1
ATOM 782 O O . GLN A 1 107 ? 2.508 -3.813 -20.065 1.00 95.44 107 GLN A O 1
ATOM 787 N N . HIS A 1 108 ? 4.002 -3.272 -18.493 1.00 94.81 108 HIS A N 1
ATOM 788 C CA . HIS A 1 108 ? 4.943 -4.314 -18.889 1.00 94.81 108 HIS A CA 1
ATOM 789 C C . HIS A 1 108 ? 4.456 -5.734 -18.563 1.00 94.81 108 HIS A C 1
ATOM 791 O O . HIS A 1 108 ? 4.532 -6.614 -19.418 1.00 94.81 108 HIS A O 1
ATOM 797 N N . HIS A 1 109 ? 3.959 -5.965 -17.345 1.00 95.12 109 HIS A N 1
ATOM 798 C CA . HIS A 1 109 ? 3.610 -7.309 -16.874 1.00 95.12 109 HIS A CA 1
ATOM 799 C C . HIS A 1 109 ? 2.150 -7.693 -17.128 1.00 95.12 109 HIS A C 1
ATOM 801 O O . HIS A 1 109 ? 1.855 -8.880 -17.258 1.00 95.12 109 HIS A O 1
ATOM 807 N N . LEU A 1 110 ? 1.237 -6.719 -17.195 1.00 96.38 110 LEU A N 1
ATOM 808 C CA . LEU A 1 110 ? -0.205 -6.962 -17.334 1.00 96.38 110 LEU A CA 1
ATOM 809 C C . LEU A 1 110 ? -0.779 -6.433 -18.655 1.00 96.38 110 LEU A C 1
ATOM 811 O O . LEU A 1 110 ? -1.931 -6.725 -18.966 1.00 96.38 110 LEU A O 1
ATOM 815 N N . ASN A 1 111 ? 0.001 -5.672 -19.434 1.00 97.00 111 ASN A N 1
ATOM 816 C CA . ASN A 1 111 ? -0.471 -4.963 -20.627 1.00 97.00 111 ASN A CA 1
ATOM 817 C C . ASN A 1 111 ? -1.683 -4.054 -20.335 1.00 97.00 111 ASN A C 1
ATOM 819 O O . ASN A 1 111 ? -2.610 -3.945 -21.139 1.00 97.00 111 ASN A O 1
ATOM 823 N N . VAL A 1 112 ? -1.677 -3.427 -19.153 1.00 96.50 112 VAL A N 1
ATOM 824 C CA . VAL A 1 112 ? -2.701 -2.485 -18.692 1.00 96.50 112 VAL A CA 1
ATOM 825 C C . VAL A 1 112 ? -2.101 -1.087 -18.635 1.00 96.50 112 VAL A C 1
ATOM 827 O O . VAL A 1 112 ? -1.112 -0.864 -17.941 1.00 96.50 112 VAL A O 1
ATOM 830 N N . ALA A 1 113 ? -2.742 -0.140 -19.318 1.00 93.62 113 ALA A N 1
ATOM 831 C CA . ALA A 1 113 ? -2.391 1.268 -19.224 1.00 93.62 113 ALA A CA 1
ATOM 832 C C . ALA A 1 113 ? -3.047 1.898 -17.987 1.00 93.62 113 ALA A C 1
ATOM 834 O O . ALA A 1 113 ? -4.263 1.811 -17.808 1.00 93.62 113 ALA A O 1
ATOM 835 N N . VAL A 1 114 ? -2.238 2.563 -17.163 1.00 88.44 114 VAL A N 1
ATOM 836 C CA . VAL A 1 114 ? -2.688 3.356 -16.014 1.00 88.44 114 VAL A CA 1
ATOM 837 C C . VAL A 1 114 ? -2.217 4.786 -16.239 1.00 88.44 114 VAL A C 1
ATOM 839 O O . VAL A 1 114 ? -1.050 5.009 -16.559 1.00 88.44 114 VAL A O 1
ATOM 842 N N . SER A 1 115 ? -3.118 5.758 -16.118 1.00 81.38 115 SER A N 1
ATOM 843 C CA . SER A 1 115 ? -2.721 7.164 -16.174 1.00 81.38 115 SER A CA 1
ATOM 844 C C . SER A 1 115 ? -1.888 7.504 -14.933 1.00 81.38 115 SER A C 1
ATOM 846 O O . SER A 1 115 ? -2.289 7.107 -13.838 1.00 81.38 115 SER A O 1
ATOM 848 N N . PRO A 1 116 ? -0.763 8.227 -15.065 1.00 62.56 116 PRO A N 1
ATOM 849 C CA . PRO A 1 116 ? -0.026 8.707 -13.901 1.00 62.56 116 PRO A CA 1
ATOM 850 C C . PRO A 1 116 ? -0.905 9.639 -13.052 1.00 62.56 116 PRO A C 1
ATOM 852 O O . PRO A 1 116 ? -1.754 10.358 -13.589 1.00 62.56 116 PRO A O 1
ATOM 855 N N . GLU A 1 117 ? -0.703 9.613 -11.732 1.00 59.62 117 GLU A N 1
ATOM 856 C CA . GLU A 1 117 ? -1.328 10.563 -10.805 1.00 59.62 117 GLU A CA 1
ATOM 857 C C . GLU A 1 117 ? -0.941 11.994 -11.219 1.00 59.62 117 GLU A C 1
ATOM 859 O O . GLU A 1 117 ? 0.213 12.258 -11.567 1.00 59.62 117 GLU A O 1
ATOM 864 N N . THR A 1 118 ? -1.935 12.885 -11.296 1.00 42.78 118 THR A N 1
ATOM 865 C CA . THR A 1 118 ? -1.773 14.274 -11.768 1.00 42.78 118 THR A CA 1
ATOM 866 C C . THR A 1 118 ? -1.593 15.229 -10.604 1.00 42.78 118 THR A C 1
ATOM 868 O O . THR A 1 118 ? -2.309 15.041 -9.597 1.00 42.78 118 THR A O 1
#

Foldseek 3Di:
DQFQFEKEKDFDFDPPDDQTATQWMWIDGPVDIDIGGPVPDDPVVVVVVLVLQADLRHAYEYADPPSRQRNCVVVVRHHHNHPYHQLVVVCVVPVPDPDSDPQVSCCVPVVDHDDDDD

Nearest PDB structures (foldseek):
  6vdc-assembly1_A  TM=9.453E-01  e=3.632E-10  Mycolicibacterium smegmatis
  6vdd-assembly2_D  TM=9.379E-01  e=1.448E-09  Mycolicibacterium smegmatis
  6vdd-assembly1_A  TM=9.315E-01  e=1.269E-09  Mycolicibacterium smegmatis
  6vde-assembly1_A  TM=9.210E-01  e=5.401E-09  Mycolicibacterium smegmatis
  5v5f-assembly1_B  TM=7.593E-01  e=1.202E-02  Arabidopsis thaliana

Mean predicted aligned error: 4.41 Å

Solvent-accessible surface area (backbone atoms only — not comparable to full-atom values): 6775 Å² total; per-residue (Å²): 140,63,81,68,50,63,28,44,45,48,64,42,62,42,81,96,50,94,70,41,40,55,40,28,38,39,45,35,48,99,88,49,74,49,77,44,58,62,85,76,56,54,75,69,59,48,49,56,50,42,51,52,30,50,29,58,69,35,34,27,32,35,70,50,59,69,63,45,45,45,9,33,45,67,74,74,32,60,77,38,23,69,76,48,35,54,34,56,53,45,40,74,75,47,68,88,56,95,68,60,52,66,45,63,50,35,34,72,78,66,72,39,90,54,84,78,90,128